Protein AF-B2G3H3-F1 (afdb_monomer_lite)

pLDDT: mean 81.53, std 12.21, range [38.59, 92.94]

Radius of gyration: 16.42 Å; chains: 1; bounding box: 53×27×36 Å

Sequence (94 aa):
MQRSRMTKPNDIPKLLTIADLSVRWDMPRQSLHDKKEENKFPLPVQYVANNRTALFLESDIIEYEKENTYIKTRAKREARRNFIFKLYMDASDE

Structure (mmCIF, N/CA/C/O backbone):
data_AF-B2G3H3-F1
#
_entry.id   AF-B2G3H3-F1
#
loop_
_atom_site.group_PDB
_atom_site.id
_atom_site.type_symbol
_atom_site.label_atom_id
_atom_site.label_alt_id
_atom_site.label_comp_id
_atom_site.label_asym_id
_atom_site.label_entity_id
_atom_site.label_seq_id
_atom_site.pdbx_PDB_ins_code
_atom_site.Cartn_x
_atom_site.Cartn_y
_atom_site.Cartn_z
_atom_site.occupancy
_atom_site.B_iso_or_equiv
_atom_site.auth_seq_id
_atom_site.auth_comp_id
_atom_site.auth_asym_id
_atom_site.auth_atom_id
_atom_site.pdbx_PDB_model_num
ATOM 1 N N . MET A 1 1 ? 1.041 16.309 15.369 1.00 38.59 1 MET A N 1
ATOM 2 C CA . MET A 1 1 ? 0.346 16.744 14.137 1.00 38.59 1 MET A CA 1
ATOM 3 C C . MET A 1 1 ? -0.993 16.022 14.051 1.00 38.59 1 MET A C 1
ATOM 5 O O . MET A 1 1 ? -1.001 14.806 13.901 1.00 38.59 1 MET A O 1
ATOM 9 N N . GLN A 1 2 ? -2.114 16.725 14.235 1.00 47.78 2 GLN A N 1
ATOM 10 C CA . GLN A 1 2 ? -3.449 16.151 14.025 1.00 47.78 2 GLN A CA 1
ATOM 11 C C . GLN A 1 2 ? -3.730 16.093 12.519 1.00 47.78 2 GLN A C 1
ATOM 13 O O . GLN A 1 2 ? -3.622 17.101 11.828 1.00 47.78 2 GLN A O 1
ATOM 18 N N . ARG A 1 3 ? -4.041 14.897 12.008 1.00 55.66 3 ARG A N 1
ATOM 19 C CA . ARG A 1 3 ? -4.388 14.675 10.600 1.00 55.66 3 ARG A CA 1
ATOM 20 C C . ARG A 1 3 ? -5.824 15.150 10.366 1.00 55.66 3 ARG A C 1
ATOM 22 O O . ARG A 1 3 ? -6.747 14.566 10.936 1.00 55.66 3 ARG A O 1
ATOM 29 N N . SER A 1 4 ? -6.014 16.185 9.547 1.00 49.03 4 SER A N 1
ATOM 30 C CA . SER A 1 4 ? -7.349 16.595 9.091 1.00 49.03 4 SER A CA 1
ATOM 31 C C . SER A 1 4 ? -7.952 15.486 8.238 1.00 49.03 4 SER A C 1
ATOM 33 O O . SER A 1 4 ? -7.536 15.261 7.105 1.00 49.03 4 SER A O 1
ATOM 35 N N . ARG A 1 5 ? -8.928 14.766 8.793 1.00 56.28 5 ARG A N 1
ATOM 36 C CA . ARG A 1 5 ? -9.700 13.765 8.057 1.00 56.28 5 ARG A CA 1
ATOM 37 C C . ARG A 1 5 ? -10.719 14.499 7.192 1.00 56.28 5 ARG A C 1
ATOM 39 O O . ARG A 1 5 ? -11.643 15.109 7.721 1.00 56.28 5 ARG A O 1
ATOM 46 N N . MET A 1 6 ? -10.575 14.435 5.870 1.00 52.44 6 MET A N 1
ATOM 47 C CA . MET A 1 6 ? -11.670 14.780 4.960 1.00 52.44 6 MET A CA 1
ATOM 48 C C . MET A 1 6 ? -12.693 13.637 4.978 1.00 52.44 6 MET A C 1
ATOM 50 O O . MET A 1 6 ? -12.725 12.805 4.079 1.00 52.44 6 MET A O 1
ATOM 54 N N . THR A 1 7 ? -13.500 13.555 6.033 1.00 55.06 7 THR A N 1
ATOM 55 C CA . THR A 1 7 ? -14.637 12.628 6.118 1.00 55.06 7 THR A CA 1
ATOM 56 C C . THR A 1 7 ? -15.906 13.440 6.315 1.00 55.06 7 THR A C 1
ATOM 58 O O . THR A 1 7 ? -15.961 14.295 7.199 1.00 55.06 7 THR A O 1
ATOM 61 N N . LYS A 1 8 ? -16.929 13.182 5.492 1.00 57.47 8 LYS A N 1
ATOM 62 C CA . LYS A 1 8 ? -18.286 13.689 5.733 1.00 57.47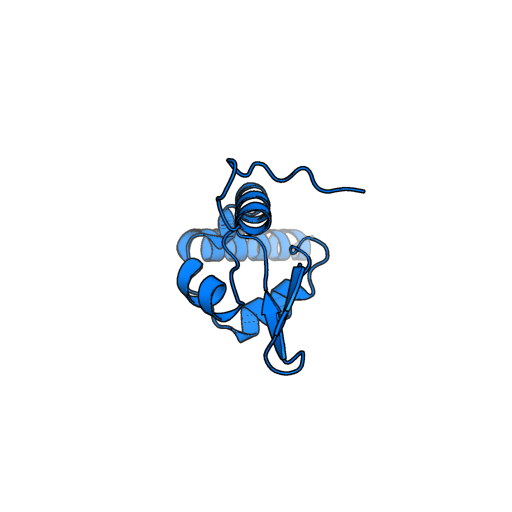 8 LYS A CA 1
ATOM 63 C C . LYS A 1 8 ? -18.766 13.183 7.107 1.00 57.47 8 LYS A C 1
ATOM 65 O O . LYS A 1 8 ? -18.297 12.128 7.546 1.00 57.47 8 LYS A O 1
ATOM 70 N N . PRO A 1 9 ? -19.674 13.891 7.802 1.00 45.28 9 PRO A N 1
ATOM 71 C CA . PRO A 1 9 ? -20.231 13.393 9.056 1.00 45.28 9 PRO A CA 1
ATOM 72 C C . PRO A 1 9 ? -20.825 11.994 8.819 1.00 45.28 9 PRO A C 1
ATOM 74 O O . PRO A 1 9 ? -21.648 11.840 7.921 1.00 45.28 9 PRO A O 1
ATOM 77 N N . ASN A 1 10 ? -20.384 11.001 9.599 1.00 59.25 10 ASN A N 1
ATOM 78 C CA . ASN A 1 10 ? -20.750 9.571 9.551 1.00 59.25 10 ASN A CA 1
ATOM 79 C C . ASN A 1 10 ? -20.045 8.648 8.535 1.00 59.25 10 ASN A C 1
ATOM 81 O O . ASN A 1 10 ? -20.331 7.451 8.557 1.00 59.25 10 ASN A O 1
ATOM 85 N N . ASP A 1 11 ? -19.091 9.112 7.721 1.00 71.88 11 ASP A N 1
ATOM 86 C CA . ASP A 1 11 ? -18.289 8.185 6.902 1.00 71.88 11 ASP A CA 1
ATOM 87 C C . ASP A 1 11 ? -17.153 7.568 7.731 1.00 71.88 11 ASP A C 1
ATOM 89 O O . ASP A 1 11 ? -16.204 8.247 8.137 1.00 71.88 11 ASP A O 1
ATOM 93 N N . ILE A 1 12 ? -17.237 6.257 7.978 1.00 75.06 12 ILE A N 1
ATOM 94 C CA . ILE A 1 12 ? -16.133 5.495 8.568 1.00 75.06 12 ILE A CA 1
ATOM 95 C C . ILE A 1 12 ? -15.015 5.422 7.516 1.00 75.06 12 ILE A C 1
ATOM 97 O O . ILE A 1 12 ? -15.251 4.913 6.417 1.00 75.06 12 ILE A O 1
ATOM 101 N N . PRO A 1 13 ? -13.798 5.916 7.813 1.00 82.31 13 PRO A N 1
ATOM 102 C CA . PRO A 1 13 ? -12.714 5.914 6.845 1.00 82.31 13 PRO A CA 1
ATOM 103 C C . PRO A 1 13 ? -12.355 4.480 6.456 1.00 82.31 13 PRO A C 1
ATOM 105 O O . PRO A 1 13 ? -12.176 3.614 7.316 1.00 82.31 13 PRO A O 1
ATOM 108 N N . LYS A 1 14 ? -12.226 4.235 5.150 1.00 88.50 14 LYS A N 1
ATOM 109 C CA . LYS A 1 14 ? -11.874 2.913 4.641 1.00 88.50 14 LYS A CA 1
ATOM 110 C C . LYS A 1 14 ? -10.429 2.583 4.999 1.00 88.50 14 LYS A C 1
ATOM 112 O O . LYS A 1 14 ? -9.508 3.363 4.738 1.00 88.50 14 LYS A O 1
ATOM 117 N N . LEU A 1 15 ? -10.253 1.411 5.595 1.00 92.00 15 LEU A N 1
ATOM 118 C CA . LEU A 1 15 ? -8.955 0.862 5.949 1.00 92.00 15 LEU A CA 1
ATOM 119 C C . LEU A 1 15 ? -8.599 -0.269 4.992 1.00 92.00 15 LEU A C 1
ATOM 121 O O . LEU A 1 15 ? -9.460 -1.048 4.588 1.00 92.00 15 LEU A O 1
ATOM 125 N N . LEU A 1 16 ? -7.323 -0.340 4.641 1.00 92.25 16 LEU A N 1
ATOM 126 C CA . LEU A 1 16 ? -6.752 -1.341 3.756 1.00 92.25 16 LEU A CA 1
ATOM 127 C C . LEU A 1 16 ? -5.695 -2.136 4.516 1.00 92.25 16 LEU A C 1
ATOM 129 O O . LEU A 1 16 ? -4.902 -1.583 5.276 1.00 92.25 16 LEU A O 1
ATOM 133 N N . THR A 1 17 ? -5.671 -3.440 4.294 1.00 92.94 17 THR A N 1
ATOM 134 C CA . THR A 1 17 ? -4.610 -4.339 4.751 1.00 92.94 17 THR A CA 1
ATOM 135 C C . THR A 1 17 ? -3.548 -4.512 3.664 1.00 92.94 17 THR A C 1
ATOM 137 O O . THR A 1 17 ? -3.768 -4.194 2.496 1.00 92.94 17 THR A O 1
ATOM 140 N N . ILE A 1 18 ? -2.408 -5.126 4.004 1.00 91.31 18 ILE A N 1
ATOM 141 C CA . ILE A 1 18 ? -1.429 -5.584 2.998 1.00 91.31 18 ILE A CA 1
ATOM 142 C C . ILE A 1 18 ? -2.076 -6.520 1.959 1.00 91.31 18 ILE A C 1
ATOM 144 O O . ILE A 1 18 ? -1.689 -6.504 0.793 1.00 91.31 18 ILE A O 1
ATOM 148 N N . ALA A 1 19 ? -3.073 -7.325 2.347 1.00 90.56 19 ALA A N 1
ATOM 149 C CA . ALA A 1 19 ? -3.776 -8.197 1.409 1.00 90.56 19 ALA A CA 1
ATOM 150 C C . ALA A 1 19 ? -4.615 -7.396 0.400 1.00 90.56 19 ALA A C 1
ATOM 152 O O . ALA A 1 19 ? -4.594 -7.718 -0.784 1.00 90.56 19 ALA A O 1
ATOM 153 N N . ASP A 1 20 ? -5.274 -6.323 0.838 1.00 92.44 20 ASP A N 1
ATOM 154 C CA . ASP A 1 20 ? -6.024 -5.440 -0.061 1.00 92.44 20 ASP A CA 1
ATOM 155 C C . ASP A 1 20 ? -5.08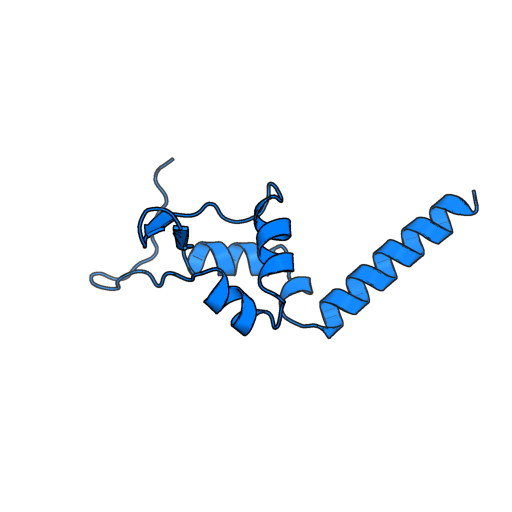9 -4.698 -1.019 1.00 92.44 20 ASP A C 1
ATOM 157 O O . ASP A 1 20 ? -5.375 -4.582 -2.209 1.00 92.44 20 ASP A O 1
ATOM 161 N N . LEU A 1 21 ? -3.930 -4.249 -0.526 1.00 90.88 21 LEU A N 1
ATOM 162 C CA . LEU A 1 21 ? -2.898 -3.618 -1.352 1.00 90.88 21 LEU A CA 1
ATOM 163 C C . LEU A 1 21 ? -2.288 -4.590 -2.369 1.00 90.88 21 LEU A C 1
ATOM 165 O O . LEU A 1 21 ? -1.996 -4.197 -3.496 1.00 90.88 21 LEU A O 1
ATOM 169 N N . SER A 1 22 ? -2.141 -5.863 -1.992 1.00 90.88 22 SER A N 1
ATOM 170 C CA . SER A 1 22 ? -1.669 -6.938 -2.873 1.00 90.88 22 SER A CA 1
ATOM 171 C C . SER A 1 22 ? -2.585 -7.107 -4.078 1.00 90.88 22 SER A C 1
ATOM 173 O O . SER A 1 22 ? -2.097 -7.158 -5.204 1.00 90.88 22 SER A O 1
ATOM 175 N N . VAL A 1 23 ? -3.902 -7.094 -3.857 1.00 91.06 23 VAL A N 1
ATOM 176 C CA . VAL A 1 23 ? -4.893 -7.153 -4.939 1.00 91.06 23 VAL A CA 1
ATOM 177 C C . VAL A 1 23 ? -4.922 -5.842 -5.726 1.00 91.06 23 VAL A C 1
ATOM 179 O O . VAL A 1 23 ? -4.865 -5.860 -6.952 1.00 91.06 23 VAL A O 1
ATOM 182 N N . ARG A 1 24 ? -4.956 -4.693 -5.038 1.00 89.94 24 ARG A N 1
ATOM 183 C CA . ARG A 1 24 ? -5.053 -3.360 -5.660 1.00 89.94 24 ARG A CA 1
ATOM 184 C C . ARG A 1 24 ? -3.895 -3.058 -6.604 1.00 89.94 24 ARG A C 1
ATOM 186 O O . ARG A 1 24 ? -4.092 -2.409 -7.627 1.00 89.94 24 ARG A O 1
ATOM 193 N N . TRP A 1 25 ? -2.692 -3.495 -6.250 1.00 88.81 25 TRP A N 1
ATOM 194 C CA . TRP A 1 25 ? -1.494 -3.252 -7.042 1.00 88.81 25 TRP A CA 1
ATOM 195 C C . TRP A 1 25 ? -1.044 -4.474 -7.838 1.00 88.81 25 TRP A C 1
ATOM 197 O O . TRP A 1 25 ? -0.040 -4.373 -8.539 1.00 88.81 25 TRP A O 1
ATOM 207 N N . ASP A 1 26 ? -1.746 -5.605 -7.772 1.00 88.31 26 ASP A N 1
ATOM 208 C CA . ASP A 1 26 ? -1.317 -6.857 -8.406 1.00 88.31 26 ASP A CA 1
ATOM 209 C C . ASP A 1 26 ? 0.147 -7.188 -8.042 1.00 88.31 26 ASP A C 1
ATOM 211 O O . ASP A 1 26 ? 1.038 -7.282 -8.890 1.00 88.31 26 ASP A O 1
ATOM 215 N N . MET A 1 27 ? 0.437 -7.203 -6.737 1.00 87.12 27 MET A N 1
ATOM 216 C CA . MET A 1 27 ? 1.776 -7.451 -6.192 1.00 87.12 27 MET A CA 1
ATOM 217 C C . MET A 1 27 ? 1.755 -8.552 -5.134 1.00 87.12 27 MET A C 1
ATOM 219 O O . MET A 1 27 ? 0.800 -8.631 -4.360 1.00 87.12 27 MET A O 1
ATOM 223 N N . PRO A 1 28 ? 2.820 -9.366 -5.024 1.00 89.38 28 PRO A N 1
ATOM 224 C CA . PRO A 1 28 ? 2.948 -10.334 -3.943 1.00 89.38 28 PRO A CA 1
ATOM 225 C C . PRO A 1 28 ? 2.963 -9.638 -2.580 1.00 89.38 28 PRO A C 1
ATOM 227 O O . PRO A 1 28 ? 3.577 -8.583 -2.420 1.00 89.38 28 PRO A O 1
ATOM 230 N N . ARG A 1 29 ? 2.359 -10.271 -1.567 1.00 87.62 29 ARG A N 1
ATOM 231 C CA . ARG A 1 29 ? 2.380 -9.757 -0.185 1.00 87.62 29 ARG A CA 1
ATOM 232 C C . ARG A 1 29 ? 3.803 -9.532 0.326 1.00 87.62 29 ARG A C 1
ATOM 234 O O . ARG A 1 29 ? 4.040 -8.525 0.978 1.00 87.62 29 ARG A O 1
ATOM 241 N N . GLN A 1 30 ? 4.742 -10.420 -0.010 1.00 87.50 30 GLN A N 1
ATOM 242 C CA . GLN A 1 30 ? 6.142 -10.286 0.403 1.00 87.50 30 GLN A CA 1
ATOM 243 C C . GLN A 1 30 ? 6.757 -8.972 -0.092 1.00 87.50 30 GLN A C 1
ATOM 245 O O . GLN A 1 30 ? 7.278 -8.209 0.708 1.00 87.50 30 GLN A O 1
ATOM 250 N N . SER A 1 31 ? 6.576 -8.639 -1.373 1.00 85.88 31 SER A N 1
ATOM 251 C CA . SER A 1 31 ? 7.072 -7.378 -1.938 1.00 85.88 31 SER A CA 1
ATOM 252 C C . SER A 1 31 ? 6.471 -6.145 -1.260 1.00 85.88 31 SER A C 1
ATOM 254 O O . SER A 1 31 ? 7.092 -5.089 -1.240 1.00 85.88 31 SER A O 1
ATOM 256 N N . LEU A 1 32 ? 5.263 -6.257 -0.703 1.00 87.06 32 LEU A N 1
ATOM 257 C CA . LEU A 1 32 ? 4.640 -5.182 0.069 1.00 87.06 32 LEU A CA 1
ATOM 258 C C . LEU A 1 32 ? 5.176 -5.076 1.490 1.00 87.06 32 LEU A C 1
ATOM 260 O O . LEU A 1 32 ? 5.217 -3.970 2.022 1.00 87.06 32 LEU A O 1
ATOM 264 N N . HIS A 1 33 ? 5.585 -6.191 2.096 1.00 86.31 33 HIS A N 1
ATOM 265 C CA . HIS A 1 33 ? 6.291 -6.166 3.373 1.00 86.31 33 HIS A CA 1
ATOM 266 C C . HIS A 1 33 ? 7.638 -5.459 3.231 1.00 86.31 33 HIS A C 1
ATOM 268 O O . HIS A 1 33 ? 7.907 -4.560 4.020 1.00 86.31 33 HIS A O 1
ATOM 274 N N . ASP A 1 34 ? 8.395 -5.758 2.176 1.00 85.25 34 ASP A N 1
ATOM 275 C CA . ASP A 1 34 ? 9.661 -5.073 1.888 1.00 85.25 34 ASP A CA 1
ATOM 276 C C . ASP A 1 34 ? 9.412 -3.576 1.615 1.00 85.25 34 ASP A C 1
ATOM 278 O O . ASP A 1 34 ? 10.082 -2.696 2.148 1.00 85.25 34 ASP A O 1
ATOM 282 N N . LYS A 1 35 ? 8.362 -3.259 0.844 1.00 83.06 35 LYS A N 1
ATOM 283 C CA . LYS A 1 35 ? 8.002 -1.873 0.512 1.00 83.06 35 LYS A CA 1
ATOM 284 C C . LYS A 1 35 ? 7.508 -1.067 1.715 1.00 83.06 35 LYS A C 1
ATOM 286 O O . LYS A 1 35 ? 7.698 0.144 1.753 1.00 83.06 35 LYS A O 1
ATOM 291 N N . LYS A 1 36 ? 6.894 -1.720 2.705 1.00 81.12 36 LYS A N 1
ATOM 292 C CA . LYS A 1 36 ? 6.486 -1.103 3.977 1.00 81.12 36 LYS A CA 1
ATOM 293 C C . LYS A 1 36 ? 7.690 -0.606 4.786 1.00 81.12 36 LYS A C 1
ATOM 295 O O . LYS A 1 36 ? 7.513 0.297 5.599 1.00 81.12 36 LYS A O 1
ATOM 300 N N . GLU A 1 37 ? 8.876 -1.180 4.591 1.00 80.25 37 GLU A N 1
ATOM 301 C CA . GLU A 1 37 ? 10.106 -0.709 5.238 1.00 80.25 37 GLU A CA 1
ATOM 302 C C . GLU A 1 37 ? 10.676 0.556 4.571 1.00 80.25 37 GLU A C 1
ATOM 304 O O . GLU A 1 37 ? 11.515 1.238 5.157 1.00 80.25 37 GLU A O 1
ATOM 309 N N . GLU A 1 38 ? 10.194 0.936 3.379 1.00 79.50 38 GLU A N 1
ATOM 310 C CA . GLU A 1 38 ? 10.574 2.200 2.749 1.00 79.50 38 GLU A CA 1
ATOM 311 C C . GLU A 1 38 ? 10.039 3.395 3.558 1.00 79.50 38 GLU A C 1
ATOM 313 O O . GLU A 1 38 ? 8.846 3.498 3.842 1.00 79.50 38 GLU A O 1
ATOM 318 N N . ASN A 1 39 ? 10.903 4.381 3.824 1.00 70.44 39 ASN A N 1
ATOM 319 C CA . ASN A 1 39 ? 10.582 5.580 4.617 1.00 70.44 39 ASN A CA 1
ATOM 320 C C . ASN A 1 39 ? 9.367 6.393 4.129 1.00 70.44 39 ASN A C 1
ATOM 322 O O . ASN A 1 39 ? 8.811 7.184 4.885 1.00 70.44 39 ASN A O 1
ATOM 326 N N . LYS A 1 40 ? 8.977 6.250 2.857 1.00 82.81 40 LYS A N 1
ATOM 327 C CA . LYS A 1 40 ? 7.844 6.978 2.265 1.00 82.81 40 LYS A CA 1
ATOM 328 C C . LYS A 1 40 ? 6.521 6.222 2.351 1.00 82.81 40 LYS A C 1
ATOM 330 O O . LYS A 1 40 ? 5.496 6.770 1.957 1.00 82.81 40 LYS A O 1
ATOM 335 N N . PHE A 1 41 ? 6.527 4.964 2.788 1.00 86.62 41 PHE A N 1
ATOM 336 C CA . PHE A 1 41 ? 5.308 4.174 2.858 1.00 86.62 41 PHE A CA 1
ATOM 337 C C . PHE A 1 41 ? 4.399 4.687 3.988 1.00 86.62 41 PHE A C 1
ATOM 339 O O . PHE A 1 41 ? 4.894 5.042 5.062 1.00 86.62 41 PHE A O 1
ATOM 346 N N . PRO A 1 42 ? 3.071 4.744 3.785 1.00 88.06 42 PRO A N 1
ATOM 347 C CA . PRO A 1 42 ? 2.168 5.254 4.803 1.00 88.06 42 PRO A CA 1
ATOM 348 C C . PRO A 1 42 ? 2.227 4.424 6.085 1.00 88.06 42 PRO A C 1
ATOM 350 O O . PRO A 1 42 ? 2.233 3.191 6.071 1.00 88.06 42 PRO A O 1
ATOM 353 N N . LEU A 1 43 ? 2.250 5.126 7.218 1.00 89.12 43 LEU A N 1
ATOM 354 C CA . LEU A 1 43 ? 2.283 4.489 8.527 1.00 89.12 43 LEU A CA 1
ATOM 355 C C . LEU A 1 43 ? 0.948 3.791 8.821 1.00 89.12 43 LEU A C 1
ATOM 357 O O . LEU A 1 43 ? -0.116 4.351 8.537 1.00 89.12 43 LEU A O 1
ATOM 361 N N . PRO A 1 44 ? 0.979 2.596 9.430 1.00 91.44 44 PRO A N 1
ATOM 362 C CA . PRO A 1 44 ? -0.236 1.914 9.837 1.00 91.44 44 PRO A CA 1
ATOM 363 C C . PRO A 1 44 ? -0.949 2.699 10.938 1.00 91.44 44 PRO A C 1
ATOM 365 O O . PRO A 1 44 ? -0.332 3.156 11.899 1.00 91.44 44 PRO A O 1
ATOM 368 N N . VAL A 1 45 ? -2.263 2.835 10.795 1.00 90.69 45 VAL A N 1
ATOM 369 C CA . VAL A 1 45 ? -3.128 3.560 11.735 1.00 90.69 45 VAL A CA 1
ATOM 370 C C . VAL A 1 45 ? -3.540 2.678 12.904 1.00 90.69 45 VAL A C 1
ATOM 372 O O . VAL A 1 45 ? -3.724 3.170 14.014 1.00 90.69 45 VAL A O 1
ATOM 375 N N . GLN A 1 46 ? -3.662 1.373 12.670 1.00 89.69 46 GLN A N 1
ATOM 376 C CA . GLN A 1 46 ? -4.014 0.407 13.699 1.00 89.69 46 GLN A CA 1
ATOM 377 C C . GLN A 1 46 ? -3.438 -0.966 13.362 1.00 89.69 46 GLN A C 1
ATOM 379 O O . GLN A 1 46 ? -3.247 -1.305 12.193 1.00 89.69 46 GLN A O 1
ATOM 384 N N . TYR A 1 47 ? -3.201 -1.767 14.396 1.00 92.69 47 TYR A N 1
ATOM 385 C CA . TYR A 1 47 ? -2.939 -3.188 14.249 1.00 92.69 47 TYR A CA 1
ATOM 386 C C . TYR A 1 47 ? -4.106 -4.000 14.819 1.00 92.69 47 TYR A C 1
ATOM 388 O O . TYR A 1 47 ? -4.664 -3.661 15.862 1.00 92.69 47 TYR A O 1
ATOM 396 N N . VAL A 1 48 ? -4.481 -5.071 14.123 1.00 89.62 48 VAL A N 1
ATOM 397 C CA . VAL A 1 48 ? -5.547 -6.006 14.516 1.00 89.62 48 VAL A CA 1
ATOM 398 C C . VAL A 1 48 ? -5.036 -7.448 14.482 1.00 89.62 48 VAL A C 1
ATOM 400 O O . VAL A 1 48 ? -3.877 -7.694 14.139 1.00 89.62 48 VAL A O 1
ATOM 403 N N . ALA A 1 49 ? -5.886 -8.404 14.875 1.00 89.75 49 ALA A N 1
ATOM 404 C CA . ALA A 1 49 ? -5.542 -9.826 14.959 1.00 89.75 49 ALA A CA 1
ATOM 405 C C . ALA A 1 49 ? -4.299 -10.081 15.838 1.00 89.75 49 ALA A C 1
ATOM 407 O O . ALA A 1 49 ? -3.327 -10.693 15.397 1.00 89.75 49 ALA A O 1
ATOM 408 N N . ASN A 1 50 ? -4.321 -9.574 17.078 1.00 91.38 50 ASN A N 1
ATOM 409 C CA . ASN A 1 50 ? -3.203 -9.645 18.032 1.00 91.38 50 ASN A CA 1
ATOM 410 C C . ASN A 1 50 ? -1.903 -9.052 17.467 1.00 91.38 50 ASN A C 1
ATOM 412 O O . ASN A 1 50 ? -0.857 -9.696 17.464 1.00 91.38 50 ASN A O 1
ATOM 416 N N . ASN A 1 51 ? -1.992 -7.821 16.962 1.00 87.06 51 ASN A N 1
ATOM 417 C CA . ASN A 1 51 ? -0.885 -7.063 16.375 1.00 87.06 51 ASN A CA 1
ATOM 418 C C . ASN A 1 51 ? -0.258 -7.659 15.100 1.00 87.06 51 ASN A C 1
ATOM 420 O O . ASN A 1 51 ? 0.807 -7.217 14.678 1.00 87.06 51 ASN A O 1
ATOM 424 N N . ARG A 1 52 ? -0.910 -8.633 14.451 1.00 87.12 52 ARG A N 1
ATOM 425 C CA . ARG A 1 52 ? -0.387 -9.282 13.236 1.00 87.12 52 ARG A CA 1
ATOM 426 C C . ARG A 1 52 ? -0.737 -8.543 11.952 1.00 87.12 52 ARG A C 1
ATOM 428 O O . ARG A 1 52 ? 0.023 -8.594 10.990 1.00 87.12 52 ARG A O 1
ATOM 435 N N . THR A 1 53 ? -1.885 -7.874 11.913 1.00 89.69 53 THR A N 1
ATOM 436 C CA . THR A 1 53 ? -2.390 -7.251 10.685 1.00 89.69 53 THR A CA 1
ATOM 437 C C . THR A 1 53 ? -2.377 -5.740 10.814 1.00 89.69 53 THR A C 1
ATOM 439 O O . THR A 1 53 ? -3.111 -5.174 11.617 1.00 89.69 53 THR A O 1
ATOM 442 N N . ALA A 1 54 ? -1.550 -5.093 9.998 1.00 91.81 54 ALA A N 1
ATOM 443 C CA . ALA A 1 54 ? -1.493 -3.643 9.873 1.00 91.81 54 ALA A CA 1
ATOM 444 C C . ALA A 1 54 ? -2.650 -3.114 9.007 1.00 91.81 54 ALA A C 1
ATOM 446 O O . ALA A 1 54 ? -2.915 -3.655 7.929 1.00 91.81 54 ALA A O 1
ATOM 447 N N . LEU A 1 55 ? -3.300 -2.048 9.475 1.00 92.12 55 LEU A N 1
ATOM 448 C CA . LEU A 1 55 ? -4.348 -1.313 8.770 1.00 92.12 55 LEU A CA 1
ATOM 449 C C . LEU A 1 55 ? -3.840 0.066 8.351 1.00 92.12 55 LEU A C 1
ATOM 451 O O . LEU A 1 55 ? -3.321 0.823 9.173 1.00 92.12 55 LEU A O 1
ATOM 455 N N . PHE A 1 56 ? -4.035 0.401 7.082 1.00 92.62 56 PHE A N 1
ATOM 456 C CA . PHE A 1 56 ? -3.641 1.664 6.463 1.00 92.62 56 PHE A CA 1
ATOM 457 C C . PHE A 1 56 ? -4.880 2.440 6.035 1.00 92.62 56 PHE A C 1
ATOM 459 O O . PHE A 1 56 ? -5.863 1.843 5.602 1.00 92.62 56 PHE A O 1
AT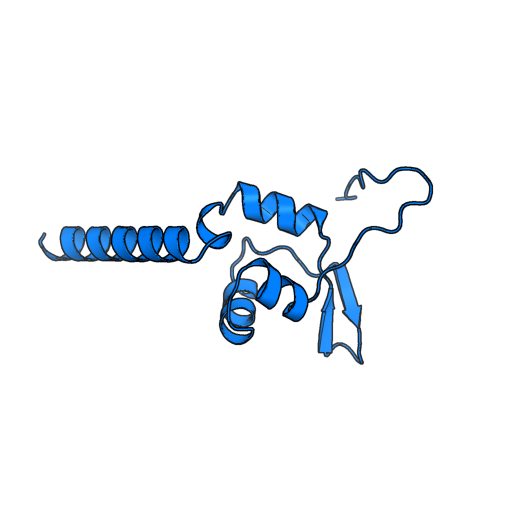OM 466 N N . LEU A 1 57 ? -4.843 3.767 6.126 1.00 92.25 57 LEU A N 1
ATOM 467 C CA . LEU A 1 57 ? -5.915 4.595 5.582 1.00 92.25 57 LEU A CA 1
ATOM 468 C C . LEU A 1 57 ? -5.878 4.578 4.059 1.00 92.25 57 LEU A C 1
ATOM 470 O O . LEU A 1 57 ? -4.822 4.759 3.454 1.00 92.25 57 LEU A O 1
ATOM 474 N N . GLU A 1 58 ? -7.045 4.435 3.434 1.00 90.06 58 GLU A N 1
ATOM 475 C CA . GLU A 1 58 ? -7.148 4.553 1.982 1.00 90.06 58 GLU A CA 1
ATOM 476 C C . GLU A 1 58 ? -6.696 5.937 1.487 1.00 90.06 58 GLU A C 1
ATOM 478 O O . GLU A 1 58 ? -6.049 6.019 0.445 1.00 90.06 58 GLU A O 1
ATOM 483 N N . SER A 1 59 ? -6.957 7.011 2.243 1.00 89.31 59 SER A N 1
ATOM 484 C CA . SER A 1 59 ? -6.486 8.365 1.910 1.00 89.31 59 SER A CA 1
ATOM 485 C C . SER A 1 59 ? -4.967 8.426 1.764 1.00 89.31 59 SER A C 1
ATOM 487 O O . SER A 1 59 ? -4.466 8.913 0.754 1.00 89.31 59 SER A O 1
ATOM 489 N N . ASP A 1 60 ? -4.248 7.865 2.736 1.00 89.62 60 ASP A N 1
ATOM 490 C CA . ASP A 1 60 ? -2.786 7.889 2.781 1.00 89.62 60 ASP A CA 1
ATOM 491 C C . ASP A 1 60 ? -2.206 7.035 1.639 1.00 89.62 60 ASP A C 1
ATOM 493 O O . ASP A 1 60 ? -1.210 7.392 1.014 1.00 89.62 60 ASP A O 1
ATOM 497 N N . ILE A 1 61 ? -2.871 5.923 1.309 1.00 90.44 61 ILE A N 1
ATOM 498 C CA . ILE A 1 61 ? -2.517 5.073 0.166 1.00 90.44 61 ILE A CA 1
ATOM 499 C C . ILE A 1 61 ? -2.733 5.810 -1.162 1.00 90.44 61 ILE A C 1
ATOM 501 O O . ILE A 1 61 ? -1.892 5.716 -2.055 1.00 90.44 61 ILE A O 1
ATOM 505 N N . ILE A 1 62 ? -3.823 6.567 -1.301 1.00 89.44 62 ILE A N 1
ATOM 506 C CA . ILE A 1 62 ? -4.092 7.380 -2.495 1.00 89.44 62 ILE A CA 1
ATOM 507 C C . ILE A 1 62 ? -3.052 8.498 -2.643 1.00 89.44 62 ILE A C 1
ATOM 509 O O . ILE A 1 62 ? -2.612 8.776 -3.759 1.00 89.44 62 ILE A O 1
ATOM 513 N N . GLU A 1 63 ? -2.648 9.145 -1.550 1.00 89.38 63 GLU A N 1
ATOM 514 C CA . GLU A 1 63 ? -1.572 10.144 -1.566 1.00 89.38 63 GLU A CA 1
ATOM 515 C C . GLU A 1 63 ? -0.241 9.517 -1.985 1.00 89.38 63 GLU A C 1
ATOM 517 O O . GLU A 1 63 ? 0.396 9.989 -2.929 1.00 89.38 63 GLU A O 1
ATOM 522 N N . TYR A 1 64 ? 0.112 8.376 -1.394 1.00 88.69 64 TYR A N 1
ATOM 523 C CA . TYR A 1 64 ? 1.301 7.619 -1.772 1.00 88.69 64 TYR A CA 1
ATOM 524 C C . TYR A 1 64 ? 1.296 7.210 -3.254 1.00 88.69 64 TYR A C 1
ATOM 526 O O . TYR A 1 64 ? 2.313 7.303 -3.943 1.00 88.69 64 TYR A O 1
ATOM 534 N N . GLU A 1 65 ? 0.141 6.796 -3.778 1.00 88.06 65 GLU A N 1
ATOM 535 C CA . GLU A 1 65 ? -0.067 6.452 -5.186 1.00 88.06 65 GLU A CA 1
ATOM 536 C C . GLU A 1 65 ? 0.113 7.639 -6.146 1.00 88.06 65 GLU A C 1
ATOM 538 O O . GLU A 1 65 ? 0.452 7.425 -7.316 1.00 88.06 65 GLU A O 1
ATOM 543 N N . LYS A 1 66 ? -0.150 8.873 -5.695 1.00 87.06 66 LYS A N 1
ATOM 544 C CA . LYS A 1 66 ? 0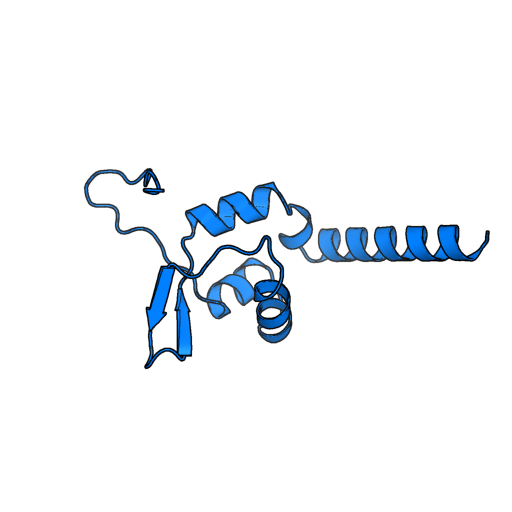.084 10.087 -6.494 1.00 87.06 66 LYS A CA 1
ATOM 545 C C . LYS A 1 66 ? 1.576 10.365 -6.631 1.00 87.06 66 LYS A C 1
ATOM 547 O O . LYS A 1 66 ? 2.027 10.676 -7.728 1.00 87.06 66 LYS A O 1
ATOM 552 N N . GLU A 1 67 ? 2.336 10.190 -5.554 1.00 85.19 67 GLU A N 1
ATOM 553 C CA . GLU A 1 67 ? 3.795 10.334 -5.579 1.00 85.19 67 GLU A CA 1
ATOM 554 C C . GLU A 1 67 ? 4.483 9.166 -6.301 1.00 85.19 67 GLU A C 1
ATOM 556 O O . GLU A 1 67 ? 5.511 9.338 -6.953 1.00 85.19 67 GLU A O 1
ATOM 561 N N . ASN A 1 68 ? 3.892 7.970 -6.236 1.00 83.88 68 ASN A N 1
ATOM 562 C CA . ASN A 1 68 ? 4.455 6.735 -6.774 1.00 83.88 68 ASN A CA 1
ATOM 563 C C . ASN A 1 68 ? 3.567 6.147 -7.878 1.00 83.88 68 ASN A C 1
ATOM 565 O O . ASN A 1 68 ? 3.135 4.996 -7.818 1.00 83.88 68 ASN A O 1
ATOM 569 N N . THR A 1 69 ? 3.319 6.920 -8.937 1.00 82.44 69 THR A N 1
ATOM 570 C CA . THR A 1 69 ? 2.416 6.517 -10.037 1.00 82.44 69 THR A CA 1
ATOM 571 C C . THR A 1 69 ? 2.804 5.206 -10.733 1.00 82.44 69 THR A C 1
ATOM 573 O O . THR A 1 69 ? 1.958 4.578 -11.380 1.00 82.44 69 THR A O 1
ATOM 576 N N . TYR A 1 70 ? 4.060 4.771 -10.589 1.00 80.06 70 TYR A N 1
ATOM 577 C CA . TYR A 1 70 ? 4.578 3.533 -11.161 1.00 80.06 70 TYR A CA 1
ATOM 578 C C . TYR A 1 70 ? 4.037 2.264 -10.489 1.00 80.06 70 TYR A C 1
ATOM 580 O O . TYR A 1 70 ? 4.040 1.210 -11.118 1.00 80.06 70 TYR A O 1
ATOM 588 N N . ILE A 1 71 ? 3.535 2.340 -9.250 1.00 82.06 71 ILE A N 1
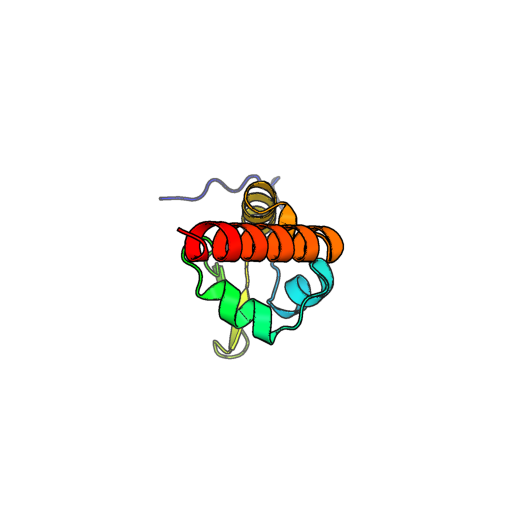ATOM 589 C CA . ILE A 1 71 ? 3.089 1.152 -8.500 1.00 82.06 71 ILE A CA 1
ATOM 590 C C . ILE A 1 71 ? 1.738 0.623 -8.978 1.00 82.06 71 ILE A C 1
ATOM 592 O O . ILE A 1 71 ? 1.439 -0.544 -8.752 1.00 82.06 71 ILE A O 1
ATOM 596 N N . LYS A 1 72 ? 0.934 1.467 -9.639 1.00 77.19 72 LYS A N 1
ATOM 597 C CA . LYS A 1 72 ? -0.470 1.177 -9.969 1.00 77.19 72 LYS A CA 1
ATOM 598 C C . LYS A 1 72 ? -0.650 0.027 -10.953 1.00 77.19 72 LYS A C 1
ATOM 600 O O . LYS A 1 72 ? -1.697 -0.601 -10.970 1.00 77.19 72 LYS A O 1
ATOM 605 N N . THR A 1 73 ? 0.339 -0.216 -11.807 1.00 80.81 73 THR A N 1
ATOM 606 C CA . THR A 1 73 ? 0.235 -1.205 -12.884 1.00 80.81 73 THR A CA 1
ATOM 607 C C . THR A 1 73 ? 1.566 -1.896 -13.084 1.00 80.81 73 THR A C 1
ATOM 609 O O . THR A 1 73 ? 2.608 -1.234 -13.062 1.00 80.81 73 THR A O 1
ATOM 612 N N . ARG A 1 74 ? 1.526 -3.190 -13.402 1.00 78.06 74 ARG A N 1
ATOM 613 C CA . ARG A 1 74 ? 2.713 -3.977 -13.740 1.00 78.06 74 ARG A CA 1
ATOM 614 C C . ARG A 1 74 ? 3.587 -3.326 -14.820 1.00 78.06 74 ARG A C 1
ATOM 616 O O . ARG A 1 74 ? 4.785 -3.182 -14.604 1.00 78.06 74 ARG A O 1
ATOM 623 N N . ALA A 1 75 ? 2.987 -2.833 -15.905 1.00 79.19 75 ALA A N 1
ATOM 624 C CA . ALA A 1 75 ? 3.714 -2.188 -17.003 1.00 79.19 75 ALA A CA 1
ATOM 625 C C . ALA A 1 75 ? 4.549 -0.977 -16.545 1.00 79.19 75 ALA A C 1
ATOM 627 O O . ALA A 1 75 ? 5.717 -0.842 -16.900 1.00 79.19 75 ALA A O 1
ATOM 628 N N . LYS A 1 76 ? 3.985 -0.110 -15.693 1.00 79.25 76 LYS A N 1
ATOM 629 C CA . LYS A 1 76 ? 4.729 1.039 -15.153 1.00 79.25 76 LYS A CA 1
ATOM 630 C C . LYS A 1 76 ? 5.850 0.625 -14.195 1.00 79.25 76 LYS A C 1
ATOM 632 O O . LYS A 1 76 ? 6.887 1.286 -14.165 1.00 79.25 76 LYS A O 1
ATOM 637 N N . ARG A 1 77 ? 5.680 -0.470 -13.444 1.00 81.50 77 ARG A N 1
ATOM 638 C CA . ARG A 1 77 ? 6.761 -1.037 -12.619 1.00 81.50 77 ARG A CA 1
ATOM 639 C C . ARG A 1 77 ? 7.903 -1.555 -13.483 1.00 81.50 77 ARG A C 1
ATOM 641 O O . ARG A 1 77 ? 9.060 -1.280 -13.183 1.00 81.50 77 ARG A O 1
ATOM 648 N N . GLU A 1 78 ? 7.585 -2.263 -14.561 1.00 79.44 78 GLU A N 1
ATOM 649 C CA . GLU A 1 78 ? 8.577 -2.765 -15.515 1.00 79.44 78 GLU A CA 1
ATOM 650 C C . GLU A 1 78 ? 9.320 -1.612 -16.198 1.00 79.44 78 GLU A C 1
ATOM 652 O O . GLU A 1 78 ? 10.548 -1.607 -16.201 1.00 79.44 78 GLU A O 1
ATOM 657 N N . ALA A 1 79 ? 8.605 -0.574 -16.642 1.00 80.00 79 ALA A N 1
ATOM 658 C CA . ALA A 1 79 ? 9.216 0.635 -17.193 1.00 80.00 79 ALA A CA 1
ATOM 659 C C . ALA A 1 79 ? 10.190 1.299 -16.203 1.00 80.00 79 ALA A C 1
ATOM 661 O O . ALA A 1 79 ? 11.294 1.686 -16.582 1.00 80.00 79 ALA A O 1
ATOM 662 N N . ARG A 1 80 ? 9.823 1.380 -14.915 1.00 79.44 80 ARG A N 1
ATOM 663 C CA . ARG A 1 80 ? 10.708 1.914 -13.869 1.00 79.44 80 ARG A CA 1
ATOM 664 C C . ARG A 1 80 ? 11.935 1.031 -13.639 1.00 79.44 80 ARG A C 1
ATOM 666 O O . ARG A 1 80 ? 13.026 1.577 -13.509 1.00 79.44 80 ARG A O 1
ATOM 673 N N . ARG A 1 81 ? 11.783 -0.298 -13.596 1.00 80.75 81 ARG A N 1
ATOM 674 C CA . ARG A 1 81 ? 12.925 -1.222 -13.462 1.00 80.75 81 ARG A CA 1
ATOM 675 C C . ARG A 1 81 ? 13.890 -1.081 -14.629 1.00 80.75 81 ARG A C 1
ATOM 677 O O . ARG A 1 81 ? 15.083 -0.947 -14.396 1.00 80.75 81 ARG A O 1
ATOM 684 N N . ASN A 1 82 ? 13.371 -1.046 -15.853 1.00 82.94 82 ASN A N 1
ATOM 685 C CA . ASN A 1 82 ? 14.189 -0.897 -17.052 1.00 82.94 82 ASN A CA 1
ATOM 686 C C . ASN A 1 82 ? 14.923 0.449 -17.056 1.00 82.94 82 ASN A C 1
ATOM 688 O O . ASN A 1 82 ? 16.096 0.501 -17.402 1.00 82.94 82 ASN A O 1
ATOM 692 N N . PHE A 1 83 ? 14.261 1.523 -16.614 1.00 83.31 83 PHE A N 1
ATOM 693 C CA . PHE A 1 83 ? 14.889 2.836 -16.470 1.00 83.31 83 PHE A CA 1
ATOM 694 C C . PHE A 1 83 ? 16.030 2.834 -15.442 1.00 83.31 83 PHE A C 1
ATOM 696 O O . PHE A 1 83 ? 17.104 3.346 -15.730 1.00 83.31 83 PHE A O 1
ATOM 703 N N . ILE A 1 84 ? 15.824 2.235 -14.263 1.00 81.94 84 ILE A N 1
ATOM 704 C CA . ILE A 1 84 ? 16.870 2.124 -13.231 1.00 81.94 84 ILE A CA 1
ATOM 705 C C . ILE A 1 84 ? 18.035 1.265 -13.727 1.00 81.94 84 ILE A C 1
ATOM 707 O O . ILE A 1 84 ? 19.187 1.637 -13.539 1.00 81.94 84 ILE A O 1
ATOM 711 N N . PHE A 1 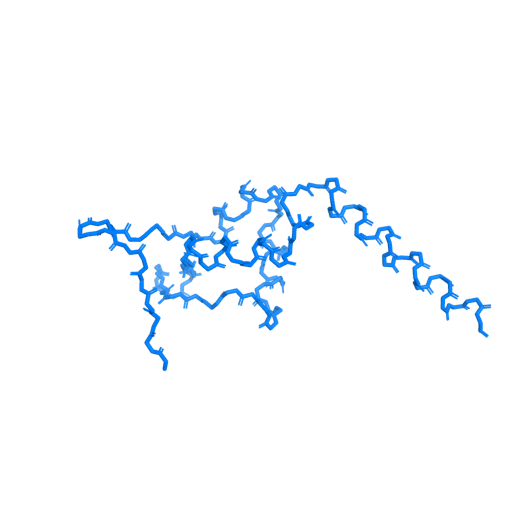85 ? 17.739 0.135 -14.372 1.00 82.88 85 PHE A N 1
ATOM 712 C CA . PHE A 1 85 ? 18.762 -0.737 -14.939 1.00 82.88 85 PHE A CA 1
ATOM 713 C C . PHE A 1 85 ? 19.596 0.000 -15.988 1.00 82.88 85 PHE A C 1
ATOM 715 O O . PHE A 1 85 ? 20.818 -0.063 -15.940 1.00 82.88 85 PHE A O 1
ATOM 722 N N . LYS A 1 86 ? 18.944 0.763 -16.875 1.00 86.94 86 LYS A N 1
ATOM 723 C CA . LYS A 1 86 ? 19.634 1.591 -17.863 1.00 86.94 86 LYS A CA 1
ATOM 724 C C . LYS A 1 86 ? 20.555 2.620 -17.201 1.00 86.94 86 LYS A C 1
ATOM 726 O O . LYS A 1 86 ? 21.718 2.676 -17.558 1.00 86.94 86 LYS A O 1
ATOM 731 N N . LEU A 1 87 ? 20.071 3.357 -16.197 1.00 86.50 87 LEU A N 1
ATOM 732 C CA . LEU A 1 87 ? 20.905 4.307 -15.448 1.00 86.50 87 LEU A CA 1
ATOM 733 C C . LEU A 1 87 ? 22.125 3.643 -14.798 1.00 86.50 87 LEU A C 1
ATOM 735 O O . LEU A 1 87 ? 23.189 4.245 -14.747 1.00 86.50 87 LEU A O 1
ATOM 739 N N . TYR A 1 88 ? 21.966 2.426 -14.272 1.00 83.69 88 TYR A N 1
ATOM 740 C CA . TYR A 1 88 ? 23.062 1.692 -13.646 1.00 83.69 88 TYR A CA 1
ATOM 741 C C . TYR A 1 88 ? 24.103 1.222 -14.668 1.00 83.69 88 TYR A C 1
ATOM 743 O O . TYR A 1 88 ? 25.293 1.323 -14.395 1.00 83.69 88 TYR A O 1
ATOM 751 N N . MET A 1 89 ? 23.666 0.740 -15.836 1.00 83.88 89 MET A N 1
ATOM 752 C CA . MET A 1 89 ? 24.569 0.383 -16.937 1.00 83.88 89 MET A CA 1
ATOM 753 C C . MET A 1 89 ? 25.316 1.620 -17.450 1.00 83.88 89 MET A C 1
ATOM 755 O O . MET A 1 89 ? 26.538 1.608 -17.472 1.00 83.88 89 MET A O 1
ATOM 759 N N . ASP A 1 90 ? 24.596 2.714 -17.723 1.00 81.31 90 ASP A N 1
ATOM 760 C CA . ASP A 1 90 ? 25.183 3.972 -18.204 1.00 81.31 90 ASP A CA 1
ATOM 761 C C . ASP A 1 90 ? 26.209 4.554 -17.201 1.00 81.31 90 ASP A C 1
ATOM 763 O O . ASP A 1 90 ? 27.193 5.154 -17.611 1.00 81.31 90 ASP A O 1
ATOM 767 N N . ALA A 1 91 ? 26.005 4.364 -15.890 1.00 76.88 91 ALA A N 1
ATOM 768 C CA . ALA A 1 91 ? 26.936 4.802 -14.841 1.00 76.88 91 ALA A CA 1
ATOM 769 C C . ALA A 1 91 ? 28.096 3.824 -14.565 1.00 76.88 91 ALA A C 1
ATOM 771 O O . ALA A 1 91 ? 28.995 4.164 -13.803 1.00 76.88 91 ALA A O 1
ATOM 772 N N . SER A 1 92 ? 28.042 2.601 -15.102 1.00 71.06 92 SER A N 1
ATOM 773 C CA . SER A 1 92 ? 29.101 1.587 -14.953 1.00 71.06 92 SER A CA 1
ATOM 774 C C . SER A 1 92 ? 30.051 1.545 -16.155 1.00 71.06 92 SER A C 1
ATOM 776 O O . SER A 1 92 ? 31.085 0.885 -16.080 1.00 71.06 92 SER A O 1
ATOM 778 N N . ASP A 1 93 ? 29.680 2.219 -17.248 1.00 65.81 93 ASP A N 1
ATOM 779 C CA . ASP A 1 93 ? 30.466 2.353 -18.479 1.00 65.81 93 ASP A CA 1
ATOM 780 C C . ASP A 1 93 ? 31.371 3.618 -18.481 1.00 65.81 93 ASP A C 1
ATOM 782 O O . ASP A 1 93 ? 32.078 3.857 -19.463 1.00 65.81 93 ASP A O 1
ATOM 786 N N . GLU A 1 94 ? 31.382 4.402 -17.389 1.00 54.72 94 GLU A N 1
ATOM 787 C CA . GLU A 1 94 ? 32.331 5.500 -17.076 1.00 54.72 94 GLU A CA 1
ATOM 788 C C . GLU A 1 94 ? 33.372 5.070 -16.029 1.00 54.72 94 GLU A C 1
ATOM 790 O O . GLU A 1 94 ? 34.558 5.446 -16.194 1.00 54.72 94 GLU A O 1
#

Organism: NCBI:txid518693

Secondary structure (DSSP, 8-state):
--------TT-PPPEEEHHHHHHHHT--HHHHHHHHTSTTSPPPSEEETTTTEEEEEHHHHHHHHHHTGGGGSHHHHHHHHHHHHHHHHHHH--

Foldseek 3Di:
DDDPDPDDVPDDFDKDWLVNLCVQQVHDSVVVVVVCPPPLQADFPDADPVNPIGIGTPVSVVVSCVVVVLSRYPVSVVVVVVVVVVVVVVVVVD